Protein AF-A0A831W720-F1 (afdb_monomer_lite)

pLDDT: mean 85.71, std 9.43, range [41.03, 95.81]

Radius of gyration: 20.03 Å; chains: 1; bounding box: 50×24×55 Å

Foldseek 3Di:
DCCLQPNPQQHAADFQVRLVVLVVVLVVVVVVVVVVVVVVLVVLCVVVVNPNVVSVVVCCVPPVVVVVVVVVVVVVSSVSSNLSSQLNLCVQLQHRRPVVSVVLVVVLVVQCVVQPADFDQDPNDTDGDGGPSSVVSVVVSVCCSNPRDGNNVRDPPDD

InterPro domains:
  IPR008523 Protein of unknown function DUF805 [PF05656] (11-155)

Secondary structure (DSSP, 8-state):
-HHHHTS-TTT----HHHHHHHHHHHHHHHHHHHHHHHHHHHHHHHHTTT-HHHHHHHHHHHTHHHHHHHHHHHHHHHHHHHHHHHHHHHHHTTS-HHHHHHHHHHHHHHHHHHSPPPEEEETTEEEEPPPHHHHHHHHHHHHHHHHSPTTSSS-----

Structure (mmCIF, N/CA/C/O backbone):
data_AF-A0A831W720-F1
#
_entry.id   AF-A0A831W720-F1
#
loop_
_atom_site.group_PDB
_atom_site.id
_atom_site.type_symbol
_atom_site.label_atom_id
_atom_site.label_alt_id
_atom_site.label_comp_id
_atom_site.label_asym_id
_atom_site.label_entity_id
_atom_site.label_seq_id
_atom_site.pdbx_PDB_ins_code
_atom_site.Cartn_x
_atom_site.Cartn_y
_atom_site.Cartn_z
_atom_site.occupancy
_atom_site.B_iso_or_equiv
_atom_site.auth_seq_id
_atom_site.auth_comp_id
_atom_site.auth_asym_id
_atom_site.auth_atom_id
_atom_site.pdbx_PDB_model_num
ATOM 1 N N . MET A 1 1 ? -15.832 -9.296 -5.223 1.00 73.00 1 MET A N 1
ATOM 2 C CA . MET A 1 1 ? -14.419 -8.891 -5.031 1.00 73.00 1 MET A CA 1
ATOM 3 C C . MET A 1 1 ? -14.185 -7.420 -5.357 1.00 73.00 1 MET A C 1
ATOM 5 O O . MET A 1 1 ? -13.736 -6.699 -4.480 1.00 73.00 1 MET A O 1
ATOM 9 N N . PHE A 1 2 ? -14.564 -6.930 -6.544 1.00 81.94 2 PHE A N 1
ATOM 10 C CA . PHE A 1 2 ? -14.336 -5.527 -6.933 1.00 81.94 2 PHE A CA 1
ATOM 11 C C . PHE A 1 2 ? -14.950 -4.501 -5.961 1.00 81.94 2 PHE A C 1
ATOM 13 O O . PHE A 1 2 ? -14.283 -3.565 -5.541 1.00 81.94 2 PHE A O 1
ATOM 20 N N . LYS A 1 3 ? -16.180 -4.739 -5.482 1.00 83.56 3 LYS A N 1
ATOM 21 C CA . LYS A 1 3 ? -16.822 -3.908 -4.444 1.00 83.56 3 LYS A CA 1
ATOM 22 C C . LYS A 1 3 ? -16.068 -3.918 -3.100 1.00 83.56 3 LYS A C 1
ATOM 24 O O . LYS A 1 3 ? -16.044 -2.917 -2.391 1.00 83.56 3 LYS A O 1
ATOM 29 N N . ALA A 1 4 ? -15.400 -5.022 -2.762 1.00 81.50 4 ALA A N 1
ATOM 30 C CA . ALA A 1 4 ? -14.580 -5.111 -1.555 1.00 81.50 4 ALA A CA 1
ATOM 31 C C . ALA A 1 4 ? -13.251 -4.347 -1.698 1.00 81.50 4 ALA A C 1
ATOM 33 O O . ALA A 1 4 ? -12.825 -3.726 -0.730 1.00 81.50 4 ALA A O 1
ATOM 34 N N . LEU A 1 5 ? -12.653 -4.331 -2.893 1.00 82.50 5 LEU A N 1
ATOM 35 C CA . LEU A 1 5 ? -11.384 -3.649 -3.171 1.00 82.50 5 LEU A CA 1
ATOM 36 C C . LEU A 1 5 ? -11.561 -2.150 -3.459 1.00 82.50 5 LEU A C 1
ATOM 38 O O . LEU A 1 5 ? -10.837 -1.335 -2.901 1.00 82.50 5 LEU A O 1
ATOM 42 N N . PHE A 1 6 ? -12.566 -1.770 -4.251 1.00 88.94 6 PHE A N 1
ATOM 43 C CA . PHE A 1 6 ? -12.755 -0.395 -4.739 1.00 88.94 6 PHE A CA 1
ATOM 44 C C . PHE A 1 6 ? -14.052 0.274 -4.260 1.00 88.94 6 PHE A C 1
ATOM 46 O O . PHE A 1 6 ? -14.148 1.495 -4.236 1.00 88.94 6 PHE A O 1
ATOM 53 N N . GLY A 1 7 ? -15.057 -0.510 -3.861 1.00 87.94 7 GLY A N 1
ATOM 54 C CA . GLY A 1 7 ? -16.343 0.000 -3.370 1.00 87.94 7 GLY A CA 1
ATOM 55 C C . GLY A 1 7 ? -16.375 0.231 -1.857 1.00 87.94 7 GLY A C 1
ATOM 56 O O . GLY A 1 7 ? -15.367 0.071 -1.169 1.00 87.94 7 GLY A O 1
ATOM 57 N N . ASP A 1 8 ? -17.555 0.574 -1.329 1.00 86.56 8 ASP A N 1
ATOM 58 C CA . ASP A 1 8 ? -17.872 0.722 0.106 1.00 86.56 8 ASP A CA 1
ATOM 59 C C . ASP A 1 8 ? -16.832 1.518 0.924 1.00 86.56 8 ASP A C 1
ATOM 61 O O . ASP A 1 8 ? -16.522 1.192 2.077 1.00 86.56 8 ASP A O 1
ATOM 65 N N . VAL A 1 9 ? -16.297 2.576 0.313 1.00 85.31 9 VAL A N 1
ATOM 66 C CA . VAL A 1 9 ? -15.189 3.394 0.829 1.00 85.31 9 VAL A CA 1
ATOM 67 C C . VAL A 1 9 ? -15.528 4.010 2.191 1.00 85.31 9 VAL A C 1
ATOM 69 O O . VAL A 1 9 ? -14.713 3.952 3.109 1.00 85.31 9 VAL A O 1
ATOM 72 N N . SER A 1 10 ? -16.749 4.528 2.364 1.00 81.25 10 SER A N 1
ATOM 73 C CA . SER A 1 10 ? -17.169 5.224 3.594 1.00 81.25 10 SER A CA 1
ATOM 74 C C . SER A 1 10 ? -17.750 4.292 4.671 1.00 81.25 10 SER A C 1
ATOM 76 O O . SER A 1 10 ? -17.367 4.380 5.838 1.00 81.25 10 SER A O 1
ATOM 78 N N . ASN A 1 11 ? -18.586 3.312 4.288 1.00 81.94 11 ASN A N 1
ATOM 79 C CA . ASN A 1 11 ? -19.371 2.503 5.244 1.00 81.94 11 ASN A CA 1
ATOM 80 C C . ASN A 1 11 ? -19.050 0.993 5.275 1.00 81.94 11 ASN A C 1
ATOM 82 O O . ASN A 1 11 ? -19.504 0.294 6.175 1.00 81.94 11 ASN A O 1
ATOM 86 N N . GLY A 1 12 ? -18.240 0.473 4.344 1.00 85.75 12 GLY A N 1
ATOM 87 C CA . GLY A 1 12 ? -17.854 -0.944 4.332 1.00 85.75 12 GLY A CA 1
ATOM 88 C C . GLY A 1 12 ? -17.086 -1.419 5.572 1.00 85.75 12 GLY A C 1
ATOM 89 O O . GLY A 1 12 ? -16.170 -0.760 6.052 1.00 85.75 12 GLY A O 1
ATOM 90 N N . ARG A 1 13 ? -17.403 -2.618 6.055 1.00 88.00 13 ARG A N 1
ATOM 91 C CA . ARG A 1 13 ? -16.634 -3.312 7.096 1.00 88.00 13 ARG A CA 1
ATOM 92 C C . ARG A 1 13 ? -16.093 -4.617 6.543 1.00 88.00 13 ARG A C 1
ATOM 94 O O . ARG A 1 13 ? -16.696 -5.211 5.650 1.00 88.00 13 ARG A O 1
ATOM 101 N N . LEU A 1 14 ? -14.941 -5.040 7.048 1.00 89.69 14 LEU A N 1
ATOM 102 C CA . LEU A 1 14 ? -14.284 -6.257 6.594 1.00 89.69 14 LEU A CA 1
ATOM 103 C C . LEU A 1 14 ? -13.845 -7.085 7.801 1.00 89.69 14 LEU A C 1
ATOM 105 O O . LEU A 1 14 ? -13.031 -6.637 8.612 1.00 89.69 14 LEU A O 1
ATOM 109 N N . ALA A 1 15 ? -14.383 -8.298 7.911 1.00 88.50 15 ALA A N 1
ATOM 110 C CA . ALA A 1 15 ? -13.977 -9.244 8.942 1.00 88.50 15 ALA A CA 1
ATOM 111 C C . ALA A 1 15 ? -12.536 -9.740 8.701 1.00 88.50 15 ALA A C 1
ATOM 113 O O . ALA A 1 15 ? -11.983 -9.591 7.609 1.00 88.50 15 ALA A O 1
ATOM 114 N N . ARG A 1 16 ? -11.931 -10.360 9.719 1.00 90.06 16 ARG A N 1
ATOM 115 C CA . ARG A 1 16 ? -10.515 -10.779 9.722 1.00 90.06 16 ARG A CA 1
ATOM 116 C C . ARG A 1 16 ? -10.134 -11.715 8.570 1.00 90.06 16 ARG A C 1
ATOM 118 O O . ARG A 1 16 ? -9.150 -11.467 7.883 1.00 90.06 16 ARG A O 1
ATOM 125 N N . LEU A 1 17 ? -10.908 -12.781 8.360 1.00 89.00 17 LEU A N 1
ATOM 126 C CA . LEU A 1 17 ? -10.587 -13.802 7.358 1.00 89.00 17 LEU A CA 1
ATOM 127 C C . LEU A 1 17 ? -10.725 -13.264 5.917 1.00 89.00 17 LEU A C 1
ATOM 129 O O . LEU A 1 17 ? -9.786 -13.435 5.140 1.00 89.00 17 LEU A O 1
ATOM 133 N N . PRO A 1 18 ? -11.801 -12.527 5.560 1.00 91.00 18 PRO A N 1
ATOM 134 C CA . PRO A 1 18 ? -11.851 -11.815 4.285 1.00 91.00 18 PRO A CA 1
ATOM 135 C C . PRO A 1 18 ? -10.718 -10.798 4.112 1.00 91.00 18 PRO A C 1
ATOM 137 O O . PRO A 1 18 ? -10.167 -10.703 3.021 1.00 91.00 18 PRO A O 1
ATOM 140 N N . TYR A 1 19 ? -10.346 -10.060 5.166 1.00 91.88 19 TYR A N 1
ATOM 141 C CA . TYR A 1 19 ? -9.209 -9.134 5.121 1.00 91.88 19 TYR A CA 1
ATOM 142 C C . TYR A 1 19 ? -7.908 -9.845 4.743 1.00 91.88 19 TYR A C 1
ATOM 144 O O . TYR A 1 19 ? -7.248 -9.415 3.801 1.00 91.88 19 TYR A O 1
ATOM 152 N N . LEU A 1 20 ? -7.587 -10.960 5.408 1.00 92.75 20 LEU A N 1
ATOM 153 C CA . LEU A 1 20 ? -6.404 -11.756 5.086 1.00 92.75 20 LEU A CA 1
ATOM 154 C C . LEU A 1 20 ? -6.437 -12.253 3.636 1.00 92.75 20 LEU A C 1
ATOM 156 O O . LEU A 1 20 ? -5.444 -12.127 2.927 1.00 92.75 20 LEU A O 1
ATOM 160 N N . GLY A 1 21 ? -7.584 -12.762 3.178 1.00 93.44 21 GLY A N 1
ATOM 161 C CA . GLY A 1 21 ? -7.746 -13.238 1.803 1.00 93.44 21 GLY A CA 1
ATOM 162 C C . GLY A 1 21 ? -7.516 -12.142 0.759 1.00 93.44 21 GLY A C 1
ATOM 163 O O . GLY A 1 21 ? -6.812 -12.370 -0.221 1.00 93.44 21 GLY A O 1
ATOM 164 N N . TYR A 1 22 ? -8.057 -10.938 0.972 1.00 93.62 22 TYR A N 1
ATOM 165 C CA . TYR A 1 22 ? -7.840 -9.813 0.055 1.00 93.62 22 TYR A CA 1
ATOM 166 C C . TYR A 1 22 ? -6.418 -9.251 0.128 1.00 93.62 22 TYR A C 1
ATOM 168 O O . TYR A 1 22 ? -5.866 -8.904 -0.912 1.00 93.62 22 TYR A O 1
ATOM 176 N N . ALA A 1 23 ? -5.812 -9.190 1.316 1.00 92.56 23 ALA A N 1
ATOM 177 C CA . ALA A 1 23 ? -4.417 -8.785 1.466 1.00 92.56 23 ALA A CA 1
ATOM 178 C C . ALA A 1 23 ? -3.485 -9.753 0.720 1.00 92.56 23 ALA A C 1
ATOM 180 O O . ALA A 1 23 ? -2.670 -9.315 -0.087 1.00 92.56 23 ALA A O 1
ATOM 181 N N . LEU A 1 24 ? -3.681 -11.063 0.905 1.00 94.31 24 LEU A N 1
ATOM 182 C CA . LEU A 1 24 ? -2.922 -12.101 0.209 1.00 94.31 24 LEU A CA 1
ATOM 183 C C . LEU A 1 24 ? -3.140 -12.027 -1.306 1.00 94.31 24 LEU A C 1
ATOM 185 O O . LEU A 1 24 ? -2.174 -12.099 -2.059 1.00 94.31 24 LEU A O 1
ATOM 189 N N . LEU A 1 25 ? -4.379 -11.821 -1.763 1.00 94.56 25 LEU A N 1
ATOM 190 C CA . LEU A 1 25 ? -4.680 -11.643 -3.185 1.00 94.56 25 LEU A CA 1
ATOM 191 C C . LEU A 1 25 ? -3.908 -10.460 -3.788 1.00 94.56 25 LEU A C 1
ATOM 193 O O . LEU A 1 25 ? -3.313 -10.611 -4.851 1.00 94.56 25 LEU A O 1
ATOM 197 N N . ILE A 1 26 ? -3.889 -9.301 -3.118 1.00 93.31 26 ILE A N 1
ATOM 198 C CA . ILE A 1 26 ? -3.128 -8.126 -3.574 1.00 93.31 26 ILE A CA 1
ATOM 199 C C . ILE A 1 26 ? -1.631 -8.452 -3.637 1.00 93.31 26 ILE A C 1
ATOM 201 O O . ILE A 1 26 ? -0.987 -8.132 -4.633 1.00 93.31 26 ILE A O 1
ATOM 205 N N . THR A 1 27 ? -1.085 -9.130 -2.624 1.00 92.81 27 THR A N 1
ATOM 206 C CA . THR A 1 27 ? 0.319 -9.564 -2.605 1.00 92.81 27 THR A CA 1
ATOM 207 C C . THR A 1 27 ? 0.643 -10.513 -3.759 1.00 92.81 27 THR A C 1
ATOM 209 O O . THR A 1 27 ? 1.647 -10.325 -4.440 1.00 92.81 27 THR A O 1
ATOM 212 N N . VAL A 1 28 ? -0.216 -11.497 -4.031 1.00 95.81 28 VAL A N 1
ATOM 213 C CA . VAL A 1 28 ? -0.043 -12.434 -5.153 1.00 95.81 28 VAL A CA 1
ATOM 214 C C . VAL A 1 28 ? -0.098 -11.705 -6.493 1.00 95.81 28 VAL A C 1
ATOM 216 O O . VAL A 1 28 ? 0.735 -11.969 -7.354 1.00 95.81 28 VAL A O 1
ATOM 219 N N . ILE A 1 29 ? -1.027 -10.761 -6.667 1.00 94.81 29 ILE A N 1
ATOM 220 C CA . ILE A 1 29 ? -1.097 -9.931 -7.878 1.00 94.81 29 ILE A CA 1
ATOM 221 C C . ILE A 1 29 ? 0.191 -9.117 -8.039 1.00 94.81 29 ILE A C 1
ATOM 223 O O . ILE A 1 29 ? 0.751 -9.077 -9.131 1.00 94.81 29 ILE A O 1
ATOM 227 N N . MET A 1 30 ? 0.691 -8.510 -6.960 1.00 92.56 30 MET A N 1
ATOM 228 C CA . MET A 1 30 ? 1.923 -7.721 -6.979 1.00 92.56 30 MET A CA 1
ATOM 229 C C . MET A 1 30 ? 3.137 -8.571 -7.375 1.00 92.56 30 MET A C 1
ATOM 231 O O . MET A 1 30 ? 3.874 -8.185 -8.281 1.00 92.56 30 MET A O 1
ATOM 235 N N . PHE A 1 31 ? 3.305 -9.754 -6.775 1.00 93.56 31 PHE A N 1
ATOM 236 C CA . PHE A 1 31 ? 4.353 -10.695 -7.178 1.00 93.56 31 PHE A CA 1
ATOM 237 C C . PHE A 1 31 ? 4.180 -11.158 -8.623 1.00 93.56 31 PHE A C 1
ATOM 239 O O . PHE A 1 31 ? 5.154 -11.184 -9.367 1.00 93.56 31 PHE A O 1
ATOM 246 N N . GLY A 1 32 ? 2.955 -11.475 -9.046 1.00 95.06 32 GLY A N 1
ATOM 247 C CA . GLY A 1 32 ? 2.664 -11.882 -10.419 1.00 95.06 32 GLY A CA 1
ATOM 248 C C . GLY A 1 32 ? 3.073 -10.821 -11.439 1.00 95.06 32 GLY A C 1
ATOM 249 O O . GLY A 1 32 ? 3.677 -11.153 -12.455 1.00 95.06 32 GLY A O 1
ATOM 250 N N . VAL A 1 33 ? 2.823 -9.542 -11.146 1.00 92.62 33 VAL A N 1
ATOM 251 C CA . VAL A 1 33 ? 3.284 -8.434 -11.993 1.00 92.62 33 VAL A CA 1
ATOM 252 C C . VAL A 1 33 ? 4.805 -8.311 -11.965 1.00 92.62 33 VAL A C 1
ATOM 254 O O . VAL A 1 33 ? 5.404 -8.214 -13.030 1.00 92.62 33 VAL A O 1
ATOM 257 N N . MET A 1 34 ? 5.447 -8.369 -10.794 1.00 89.75 34 MET A N 1
ATOM 258 C CA . MET A 1 34 ? 6.913 -8.312 -10.700 1.00 89.75 34 MET A CA 1
ATOM 259 C C . MET A 1 34 ? 7.585 -9.428 -11.508 1.00 89.75 34 MET A C 1
ATOM 261 O O . MET A 1 34 ? 8.441 -9.148 -12.343 1.00 89.75 34 MET A O 1
ATOM 265 N N . PHE A 1 35 ? 7.162 -10.680 -11.315 1.00 92.44 35 PHE A N 1
ATOM 266 C CA . PHE A 1 35 ? 7.671 -11.814 -12.086 1.00 92.44 35 PHE A CA 1
ATOM 267 C C . PHE A 1 35 ? 7.338 -11.690 -13.570 1.00 92.44 35 PHE A C 1
ATOM 269 O O . PHE A 1 35 ? 8.173 -12.031 -14.399 1.00 92.44 35 PHE A O 1
ATOM 276 N N . GLY A 1 36 ? 6.158 -11.169 -13.915 1.00 91.62 36 GLY A N 1
ATOM 277 C CA . GLY A 1 36 ? 5.775 -10.908 -15.299 1.00 91.62 36 GLY A CA 1
ATOM 278 C C . GLY A 1 36 ? 6.720 -9.922 -15.984 1.00 91.62 36 GLY A C 1
ATOM 279 O O . GLY A 1 36 ? 7.178 -10.188 -17.089 1.00 91.62 36 GLY A O 1
ATOM 280 N N . VAL A 1 37 ? 7.070 -8.820 -15.316 1.00 87.56 37 VAL A N 1
ATOM 281 C CA . VAL A 1 37 ? 8.019 -7.830 -15.849 1.00 87.56 37 VAL A CA 1
ATOM 282 C C . VAL A 1 37 ? 9.414 -8.433 -16.013 1.00 87.56 37 VAL A C 1
ATOM 284 O O . VAL A 1 37 ? 10.006 -8.289 -17.079 1.00 87.56 37 VAL A O 1
ATOM 287 N N . VAL A 1 38 ? 9.913 -9.153 -15.003 1.00 86.69 38 VAL A N 1
ATOM 288 C CA . VAL A 1 38 ? 11.221 -9.826 -15.076 1.00 86.69 38 VAL A CA 1
ATOM 289 C C . VAL A 1 38 ? 11.246 -10.854 -16.209 1.00 86.69 38 VAL A C 1
ATOM 291 O O . VAL A 1 38 ? 12.171 -10.856 -17.013 1.00 86.69 38 VAL A O 1
ATOM 294 N N . ALA A 1 39 ? 10.207 -11.682 -16.334 1.00 88.31 39 ALA A N 1
ATOM 295 C CA . ALA A 1 39 ? 10.111 -12.679 -17.394 1.00 88.31 39 ALA A CA 1
ATOM 296 C C . ALA A 1 39 ? 10.067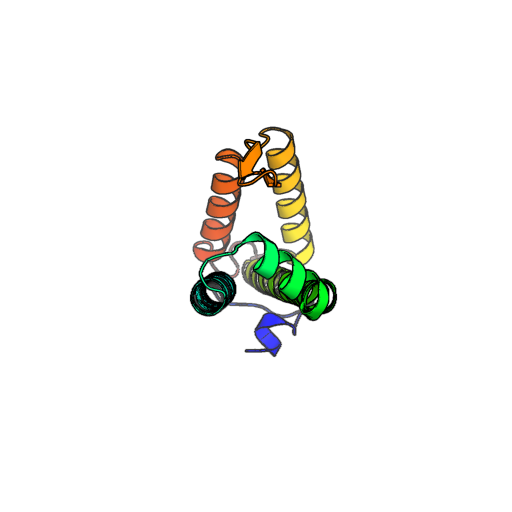 -12.036 -18.786 1.00 88.31 39 ALA A C 1
ATOM 298 O O . ALA A 1 39 ? 10.751 -12.507 -19.691 1.00 88.31 39 ALA A O 1
ATOM 299 N N . LEU A 1 40 ? 9.312 -10.944 -18.959 1.00 85.31 40 LEU A N 1
ATOM 300 C CA . LEU A 1 40 ? 9.277 -10.199 -20.220 1.00 85.31 40 LEU A CA 1
ATOM 301 C C . LEU A 1 40 ? 10.666 -9.673 -20.597 1.00 85.31 40 LEU A C 1
ATOM 303 O O . LEU A 1 40 ? 11.074 -9.837 -21.746 1.00 85.31 40 LEU A O 1
ATOM 307 N N . MET A 1 41 ? 11.407 -9.112 -19.636 1.00 80.00 41 MET A N 1
ATOM 308 C CA . MET A 1 41 ? 12.787 -8.665 -19.853 1.00 80.00 41 MET A CA 1
ATOM 309 C C . MET A 1 41 ? 13.699 -9.836 -20.249 1.00 80.00 41 MET A C 1
ATOM 311 O O . MET A 1 41 ? 14.346 -9.783 -21.297 1.00 80.00 41 MET A O 1
ATOM 315 N N . SER A 1 42 ? 13.670 -10.943 -19.504 1.00 82.50 42 SER A N 1
ATOM 316 C CA . SER A 1 42 ? 14.490 -12.125 -19.803 1.00 82.50 42 SER A CA 1
ATOM 317 C C . SER A 1 42 ? 14.165 -12.766 -21.160 1.00 82.50 42 SER A C 1
ATOM 319 O O . SER A 1 42 ? 15.064 -13.229 -21.860 1.00 82.50 42 SER A O 1
ATOM 321 N N . MET A 1 43 ? 12.896 -12.779 -21.580 1.00 82.50 43 MET A N 1
ATOM 322 C CA . MET A 1 43 ? 12.514 -13.266 -22.913 1.00 82.50 43 MET A CA 1
ATOM 323 C C . MET A 1 43 ? 13.060 -12.354 -24.014 1.00 82.50 43 MET A C 1
ATOM 325 O O . MET A 1 43 ? 13.563 -12.844 -25.026 1.00 82.50 43 MET A O 1
ATOM 329 N N . THR A 1 44 ? 13.009 -11.033 -23.820 1.00 77.06 44 THR A N 1
ATOM 330 C CA . THR A 1 44 ? 13.592 -10.090 -24.783 1.00 77.06 44 THR A CA 1
ATOM 331 C C . THR A 1 44 ? 15.114 -10.215 -24.884 1.00 77.06 44 THR A C 1
ATOM 333 O O . THR A 1 44 ? 15.649 -10.099 -25.986 1.00 77.06 44 THR A O 1
ATOM 336 N N . GLU A 1 45 ? 15.801 -10.539 -23.784 1.00 75.88 45 GLU A N 1
ATOM 337 C CA . GLU A 1 45 ? 17.248 -10.807 -23.748 1.00 75.88 45 GLU A CA 1
ATOM 338 C C . GLU A 1 45 ? 17.666 -11.995 -24.607 1.00 75.88 45 GLU A C 1
ATOM 340 O O . GLU A 1 45 ? 18.614 -11.890 -25.391 1.00 75.88 45 GLU A O 1
ATOM 345 N N . GLN A 1 46 ? 16.924 -13.099 -24.517 1.00 79.25 46 GLN A N 1
ATOM 346 C CA . GLN A 1 46 ? 17.207 -14.299 -25.304 1.00 79.25 46 GLN A CA 1
ATOM 347 C C . GLN A 1 46 ? 16.964 -14.085 -26.802 1.00 79.25 46 GLN A C 1
ATOM 349 O O . GLN A 1 46 ? 17.725 -14.586 -27.625 1.00 79.25 46 GLN A O 1
ATOM 354 N N . ILE A 1 47 ? 15.928 -13.323 -27.166 1.00 76.56 47 ILE A N 1
ATOM 355 C CA . ILE A 1 47 ? 15.565 -13.083 -28.571 1.00 76.56 47 ILE A CA 1
ATOM 356 C C . ILE A 1 47 ? 16.558 -12.132 -29.259 1.00 76.56 47 ILE A C 1
ATOM 358 O O . ILE A 1 47 ? 16.818 -12.274 -30.452 1.00 76.56 47 ILE A O 1
ATOM 362 N N . MET A 1 48 ? 17.137 -11.175 -28.529 1.00 73.88 48 MET A N 1
ATOM 363 C CA . MET A 1 48 ? 18.037 -10.153 -29.085 1.00 73.88 48 MET A CA 1
ATOM 364 C C . MET A 1 48 ? 19.533 -10.488 -28.929 1.00 73.88 48 MET A C 1
ATOM 366 O O . MET A 1 48 ? 20.371 -9.587 -28.889 1.00 73.88 48 MET A O 1
ATOM 370 N N . ASN A 1 49 ? 19.883 -11.781 -28.866 1.00 76.38 49 ASN A N 1
ATOM 371 C CA . ASN A 1 49 ? 21.266 -12.281 -28.776 1.00 76.38 49 ASN A CA 1
ATOM 372 C C . ASN A 1 49 ? 22.098 -11.632 -27.645 1.00 76.38 49 ASN A C 1
ATOM 374 O O . ASN A 1 49 ? 23.308 -11.457 -27.782 1.00 76.38 49 ASN A O 1
ATOM 378 N N . GLY A 1 50 ? 21.465 -11.251 -26.530 1.00 68.69 50 GLY A N 1
ATOM 379 C CA . GLY A 1 50 ? 22.155 -10.690 -25.364 1.00 68.69 50 GLY A CA 1
ATOM 380 C C . GLY A 1 50 ? 22.649 -9.242 -25.500 1.00 68.69 50 GLY A C 1
ATOM 381 O O . GLY A 1 50 ? 23.359 -8.770 -24.613 1.00 68.69 50 GLY A O 1
ATOM 382 N N . ASN A 1 51 ? 22.284 -8.499 -26.555 1.00 77.00 51 ASN A N 1
ATOM 383 C CA . ASN A 1 51 ? 22.663 -7.085 -26.672 1.00 77.00 51 ASN A CA 1
ATOM 384 C C . ASN A 1 51 ? 21.751 -6.174 -25.831 1.00 77.00 51 ASN A C 1
ATOM 386 O O . ASN A 1 51 ? 20.905 -5.464 -26.374 1.00 77.00 51 ASN A O 1
ATOM 390 N N . LEU A 1 52 ? 21.947 -6.173 -24.507 1.00 69.44 52 LEU A N 1
ATOM 391 C CA . LEU A 1 52 ? 21.166 -5.412 -23.514 1.00 69.44 52 LEU A CA 1
ATOM 392 C C . LEU A 1 52 ? 20.920 -3.939 -23.892 1.00 69.44 52 LEU A C 1
ATOM 394 O O . LEU A 1 52 ? 19.854 -3.392 -23.612 1.00 69.44 52 LEU A O 1
ATOM 398 N N . GLN A 1 53 ? 21.866 -3.305 -24.585 1.00 73.62 53 GLN A N 1
ATOM 399 C CA . GLN A 1 53 ? 21.759 -1.904 -24.998 1.00 73.62 53 GLN A CA 1
ATOM 400 C C . GLN A 1 53 ? 20.708 -1.702 -26.100 1.00 73.62 53 GLN A C 1
ATOM 402 O O . GLN A 1 53 ? 19.910 -0.770 -26.023 1.00 73.62 53 GLN A O 1
ATOM 407 N N . GLN A 1 54 ? 20.634 -2.597 -27.091 1.00 72.50 54 GLN A N 1
ATOM 408 C CA . GLN A 1 54 ? 19.586 -2.545 -28.123 1.00 72.50 54 GLN A CA 1
ATOM 409 C C . GLN A 1 54 ? 18.194 -2.855 -27.563 1.00 72.50 54 GLN A C 1
ATOM 411 O O . GLN A 1 54 ? 17.203 -2.269 -28.005 1.00 72.50 54 GLN A O 1
ATOM 416 N N . ILE A 1 55 ? 18.123 -3.736 -26.565 1.00 70.31 55 ILE A N 1
ATOM 417 C CA . ILE A 1 55 ? 16.884 -4.098 -25.869 1.00 70.31 55 ILE A CA 1
ATOM 418 C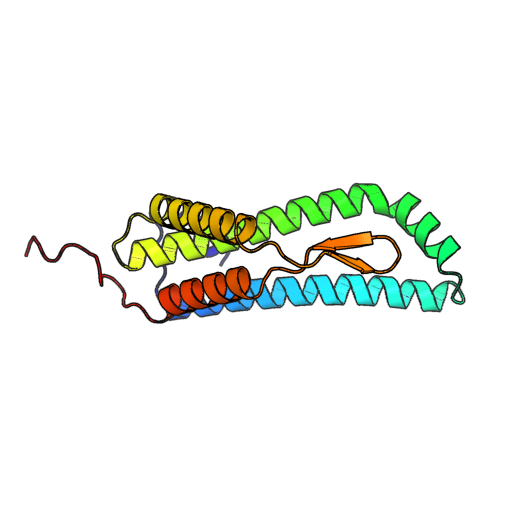 C . ILE A 1 55 ? 16.314 -2.880 -25.156 1.00 70.31 55 ILE A C 1
ATOM 420 O O . ILE A 1 55 ? 15.158 -2.522 -25.370 1.00 70.31 55 ILE A O 1
ATOM 424 N N . GLN A 1 56 ? 17.144 -2.202 -24.364 1.00 70.06 56 GLN A N 1
ATOM 425 C CA . GLN A 1 56 ? 16.723 -1.042 -23.593 1.00 70.06 56 GLN A CA 1
ATOM 426 C C . GLN A 1 56 ? 16.238 0.094 -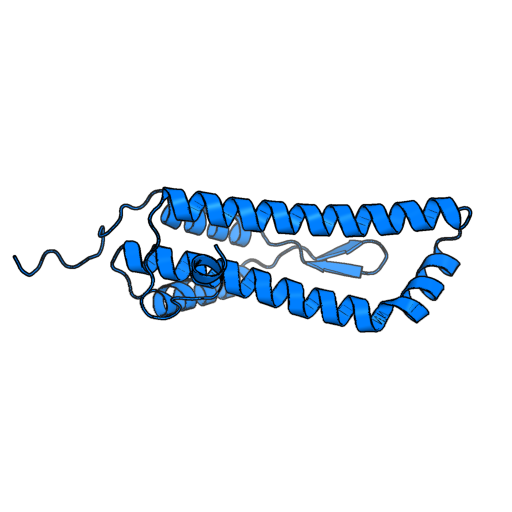24.500 1.00 70.06 56 GLN A C 1
ATOM 428 O O . GLN A 1 56 ? 15.185 0.669 -24.231 1.00 70.06 56 GLN A O 1
ATOM 433 N N . VAL A 1 57 ? 16.931 0.368 -25.611 1.00 78.06 57 VAL A N 1
ATOM 434 C CA . VAL A 1 57 ? 16.508 1.383 -26.593 1.00 78.06 57 VAL A CA 1
ATOM 435 C C . VAL A 1 57 ? 15.168 1.004 -27.230 1.00 78.06 57 VAL A C 1
ATOM 437 O O . VAL A 1 57 ? 14.227 1.793 -27.199 1.00 78.06 57 VAL A O 1
ATOM 440 N N . THR A 1 58 ? 15.026 -0.235 -27.705 1.00 75.62 58 THR A N 1
ATOM 441 C CA . THR A 1 58 ? 13.805 -0.693 -28.392 1.00 75.62 58 THR A CA 1
ATOM 442 C C . THR A 1 58 ? 12.587 -0.736 -27.461 1.00 75.62 58 THR A C 1
ATOM 444 O O . THR A 1 58 ? 11.485 -0.340 -27.852 1.00 75.62 58 THR A O 1
ATOM 447 N N . LEU A 1 59 ? 12.764 -1.191 -26.214 1.00 74.12 59 LEU A N 1
ATOM 448 C CA . LEU A 1 59 ? 11.706 -1.178 -25.199 1.00 74.12 59 LEU A CA 1
ATOM 449 C C . LEU A 1 59 ? 11.334 0.247 -24.792 1.00 74.12 59 LEU A C 1
ATOM 451 O O . LEU A 1 59 ? 10.149 0.547 -24.659 1.00 74.12 59 LEU A O 1
ATOM 455 N N . THR A 1 60 ? 12.312 1.137 -24.631 1.00 78.44 60 THR A N 1
ATOM 456 C CA . THR A 1 60 ? 12.039 2.532 -24.261 1.00 78.44 60 THR A CA 1
ATOM 457 C C . THR A 1 60 ? 11.286 3.258 -25.376 1.00 78.44 60 THR A C 1
ATOM 459 O O . THR A 1 60 ? 10.316 3.958 -25.095 1.00 78.44 60 THR A O 1
ATOM 462 N N . GLU A 1 61 ? 11.654 3.035 -26.639 1.00 81.06 61 GLU A N 1
ATOM 463 C CA . GLU A 1 61 ? 11.003 3.661 -27.796 1.00 81.06 61 GLU A CA 1
ATOM 464 C C . GLU A 1 61 ? 9.569 3.170 -28.029 1.00 81.06 61 GLU A C 1
ATOM 466 O O . GLU A 1 61 ? 8.683 3.971 -28.324 1.00 81.06 61 GLU A O 1
ATOM 471 N N . LYS A 1 62 ? 9.316 1.859 -27.911 1.00 79.06 62 LYS A N 1
ATOM 472 C CA . LYS A 1 62 ? 8.001 1.276 -28.243 1.00 79.06 62 LYS A CA 1
ATOM 473 C C . LYS A 1 62 ? 7.055 1.163 -27.056 1.00 79.06 62 LYS A C 1
ATOM 475 O O . LYS A 1 62 ? 5.843 1.270 -27.230 1.00 79.06 62 LYS A O 1
ATOM 480 N N . LEU A 1 63 ? 7.590 0.900 -25.869 1.00 77.88 63 LEU A N 1
ATOM 481 C CA . LEU A 1 63 ? 6.806 0.618 -24.670 1.00 77.88 63 LEU A CA 1
ATOM 482 C C . LEU A 1 63 ? 7.008 1.662 -23.576 1.00 77.88 63 LEU A C 1
ATOM 484 O O . LEU A 1 63 ? 6.119 1.790 -22.747 1.00 77.88 63 LEU A O 1
ATOM 488 N N . GLY A 1 64 ? 8.095 2.439 -23.583 1.00 79.69 64 GLY A N 1
ATOM 489 C CA . GLY A 1 64 ? 8.519 3.270 -22.450 1.00 79.69 64 GLY A CA 1
ATOM 490 C C . GLY A 1 64 ? 7.404 4.099 -21.811 1.00 79.69 64 GLY A C 1
ATOM 491 O O . GLY A 1 64 ? 7.023 3.843 -20.670 1.00 79.69 64 GLY A O 1
ATOM 492 N N . LEU A 1 65 ? 6.838 5.061 -22.543 1.00 87.31 65 LEU A N 1
ATOM 493 C CA . LEU A 1 65 ? 5.782 5.933 -22.015 1.00 87.31 65 LEU A CA 1
ATOM 494 C C . LEU A 1 65 ? 4.463 5.192 -21.693 1.00 87.31 65 LEU A C 1
ATOM 496 O O . LEU A 1 65 ? 3.984 5.321 -20.563 1.00 87.31 65 LEU A O 1
ATOM 500 N N . PRO A 1 66 ? 3.847 4.425 -22.620 1.00 87.94 66 PRO A N 1
ATOM 501 C CA . PRO A 1 66 ? 2.567 3.773 -22.337 1.00 87.94 66 PRO A CA 1
ATOM 502 C C . PRO A 1 66 ? 2.673 2.717 -21.230 1.00 87.94 66 PRO A C 1
ATOM 504 O O . PRO A 1 66 ? 1.778 2.624 -20.391 1.00 87.94 66 PRO A O 1
ATOM 507 N N . PHE A 1 67 ? 3.772 1.960 -21.179 1.00 86.81 67 PHE A N 1
ATOM 508 C CA . PHE A 1 67 ? 4.024 0.984 -20.122 1.00 86.81 67 PHE A CA 1
ATOM 509 C C . PHE A 1 67 ? 4.232 1.665 -18.770 1.00 86.81 67 PHE A C 1
ATOM 511 O O . PHE A 1 67 ? 3.639 1.240 -17.781 1.00 86.81 67 PHE A O 1
ATOM 518 N N . MET A 1 68 ? 5.010 2.751 -18.716 1.00 88.00 68 MET A N 1
ATOM 519 C CA . MET A 1 68 ? 5.208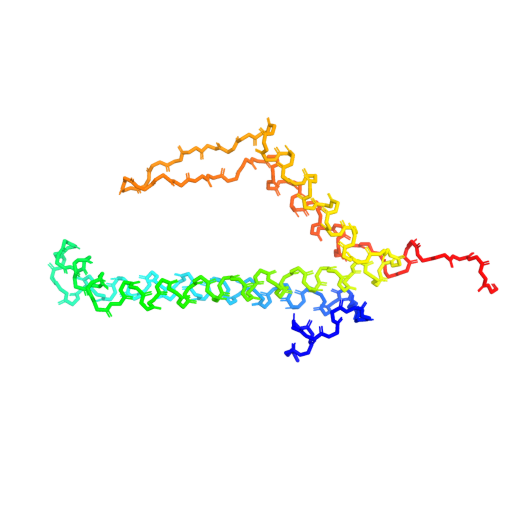 3.516 -17.484 1.00 88.00 68 MET A CA 1
ATOM 520 C C . MET A 1 68 ? 3.881 4.062 -16.952 1.00 88.00 68 MET A C 1
ATOM 522 O O . MET A 1 68 ? 3.577 3.894 -15.773 1.00 88.00 68 MET A O 1
ATOM 526 N N . LEU A 1 69 ? 3.063 4.665 -17.817 1.00 92.62 69 LEU A N 1
ATOM 527 C CA . LEU A 1 69 ? 1.773 5.226 -17.422 1.00 92.62 69 LEU A CA 1
ATOM 528 C C . LEU A 1 69 ? 0.816 4.131 -16.935 1.00 92.62 69 LEU A C 1
ATOM 530 O O . LEU A 1 69 ? 0.181 4.290 -15.892 1.00 92.62 69 LEU A O 1
ATOM 534 N N . PHE A 1 70 ? 0.773 2.991 -17.631 1.00 92.69 70 PHE A N 1
ATOM 535 C CA . PHE A 1 70 ? 0.028 1.817 -17.185 1.00 92.69 70 PHE A CA 1
ATOM 536 C C . PHE A 1 70 ? 0.492 1.340 -15.804 1.00 92.69 70 PHE A C 1
ATOM 538 O O . PHE A 1 70 ? -0.336 1.165 -14.913 1.00 92.69 70 PHE A O 1
ATOM 545 N N . MET A 1 71 ? 1.803 1.185 -15.598 1.00 91.12 71 MET A N 1
ATOM 546 C CA . MET A 1 71 ? 2.370 0.724 -14.330 1.00 91.12 71 MET A CA 1
ATOM 547 C C . MET A 1 71 ? 2.077 1.690 -13.182 1.00 91.12 71 MET A C 1
ATOM 549 O O . MET A 1 71 ? 1.710 1.244 -12.098 1.00 91.12 71 MET A O 1
ATOM 553 N N . VAL A 1 72 ? 2.168 3.004 -13.406 1.00 92.88 72 VAL A N 1
ATOM 554 C CA . VAL A 1 72 ? 1.827 4.015 -12.392 1.00 92.88 72 VAL A CA 1
ATOM 555 C C . VAL A 1 72 ? 0.355 3.912 -11.998 1.00 92.88 72 VAL A C 1
ATOM 557 O O . VAL A 1 72 ? 0.042 3.812 -10.812 1.00 92.88 72 VAL A O 1
ATOM 560 N N . VAL A 1 73 ? -0.557 3.885 -12.973 1.00 95.75 73 VAL A N 1
ATOM 561 C CA . VAL A 1 73 ? -2.001 3.771 -12.706 1.00 95.75 73 VAL A CA 1
ATOM 562 C C . VAL A 1 73 ? -2.324 2.453 -12.001 1.00 95.75 73 VAL A C 1
ATOM 564 O O . VAL A 1 73 ? -3.097 2.433 -11.043 1.00 95.75 73 VAL A O 1
ATOM 567 N N . PHE A 1 74 ? -1.701 1.358 -12.432 1.00 94.69 74 PHE A N 1
ATOM 568 C CA . PHE A 1 74 ? -1.864 0.043 -11.828 1.00 94.69 74 PHE A CA 1
ATOM 569 C C . PHE A 1 74 ? -1.384 0.015 -10.370 1.00 94.69 74 PHE A C 1
ATOM 571 O O . PHE A 1 74 ? -2.113 -0.445 -9.489 1.00 94.69 74 PHE A O 1
ATOM 578 N N . MET A 1 75 ? -0.203 0.574 -10.086 1.00 93.44 75 MET A N 1
ATOM 579 C CA . MET A 1 75 ? 0.331 0.674 -8.725 1.00 93.44 75 MET A CA 1
ATOM 580 C C . MET A 1 75 ? -0.550 1.548 -7.830 1.00 93.44 75 MET A C 1
ATOM 582 O O . MET A 1 75 ? -0.825 1.171 -6.692 1.00 93.44 75 MET A O 1
ATOM 586 N N . LEU A 1 76 ? -1.060 2.673 -8.342 1.00 94.75 76 LEU A N 1
ATOM 587 C CA . LEU A 1 76 ? -2.009 3.516 -7.612 1.00 94.75 76 LEU A CA 1
ATOM 588 C C . LEU A 1 76 ? -3.317 2.776 -7.312 1.00 94.75 76 LEU A C 1
ATOM 590 O O . LEU A 1 76 ? -3.842 2.886 -6.204 1.00 94.75 76 LEU A O 1
ATOM 594 N N . ALA A 1 77 ? -3.826 1.982 -8.257 1.00 95.06 77 ALA A N 1
ATOM 595 C CA . ALA A 1 77 ? -5.021 1.172 -8.047 1.00 95.06 77 ALA A CA 1
ATOM 596 C C . ALA A 1 77 ? -4.806 0.105 -6.960 1.00 95.06 77 ALA A C 1
ATOM 598 O O . ALA A 1 77 ? -5.676 -0.079 -6.105 1.00 95.06 77 ALA A O 1
ATOM 599 N N . LEU A 1 78 ? -3.645 -0.562 -6.943 1.00 94.06 78 LEU A N 1
ATOM 600 C CA . LEU A 1 78 ? -3.295 -1.526 -5.896 1.00 94.06 78 LEU A CA 1
ATOM 601 C C . LEU A 1 78 ? -3.090 -0.857 -4.533 1.00 94.06 78 LEU A C 1
ATOM 603 O O . LEU A 1 78 ? -3.580 -1.372 -3.526 1.00 94.06 78 LEU A O 1
ATOM 607 N N . ALA A 1 79 ? -2.424 0.298 -4.493 1.00 93.25 79 ALA A N 1
ATOM 608 C CA . ALA A 1 79 ? -2.246 1.075 -3.271 1.00 93.25 79 ALA A CA 1
ATOM 609 C C . ALA A 1 79 ? -3.599 1.524 -2.703 1.00 93.25 79 ALA A C 1
ATOM 611 O O . ALA A 1 79 ? -3.867 1.360 -1.513 1.00 93.25 79 ALA A O 1
ATOM 612 N N . PHE A 1 80 ? -4.496 2.022 -3.556 1.00 95.00 80 PHE A N 1
ATOM 613 C CA . PHE A 1 80 ? -5.853 2.371 -3.152 1.00 95.00 80 PHE A CA 1
ATOM 614 C C . PHE A 1 80 ? -6.622 1.155 -2.630 1.00 95.00 80 PHE A C 1
ATOM 616 O O . PHE A 1 80 ? -7.255 1.237 -1.577 1.00 95.00 80 PHE A O 1
ATOM 623 N N . ALA A 1 81 ? -6.543 0.014 -3.321 1.00 94.38 81 ALA A N 1
ATOM 624 C CA . ALA A 1 81 ? -7.193 -1.215 -2.885 1.00 94.38 81 ALA A CA 1
ATOM 625 C C . ALA A 1 81 ? -6.677 -1.681 -1.513 1.00 94.38 81 ALA A C 1
ATOM 627 O O . ALA A 1 81 ? -7.490 -2.033 -0.655 1.00 94.38 81 ALA A O 1
ATOM 628 N N . SER A 1 82 ? -5.359 -1.632 -1.276 1.00 93.12 82 SER A N 1
ATOM 629 C CA . SER A 1 82 ? -4.751 -2.021 0.004 1.00 93.12 82 SER A CA 1
ATOM 630 C C . SER A 1 82 ? -5.174 -1.084 1.143 1.00 93.12 82 SER A C 1
ATOM 632 O O . SER A 1 82 ? -5.601 -1.545 2.206 1.00 93.12 82 SER A O 1
ATOM 634 N N . MET A 1 83 ? -5.173 0.231 0.899 1.00 94.00 83 MET A N 1
ATOM 635 C CA . MET A 1 83 ? -5.635 1.228 1.866 1.00 94.00 83 MET A CA 1
ATOM 636 C C . MET A 1 83 ? -7.129 1.080 2.160 1.00 94.00 83 MET A C 1
ATOM 638 O O . MET A 1 83 ? -7.541 1.143 3.318 1.00 94.00 83 MET A O 1
ATOM 642 N N . ASN A 1 84 ? -7.957 0.823 1.145 1.00 95.06 84 ASN A N 1
ATOM 643 C CA . ASN A 1 84 ? -9.397 0.671 1.324 1.00 95.06 84 ASN A CA 1
ATOM 644 C C . ASN A 1 84 ? -9.737 -0.55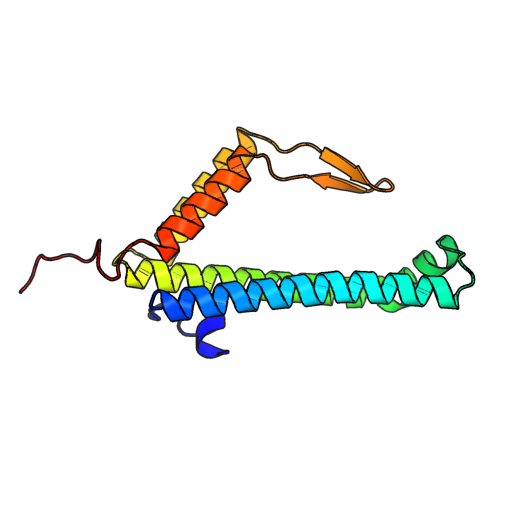9 2.181 1.00 95.06 84 ASN A C 1
ATOM 646 O O . ASN A 1 84 ? -10.544 -0.455 3.109 1.00 95.06 84 ASN A O 1
ATOM 650 N N . ILE A 1 85 ? -9.111 -1.720 1.937 1.00 94.62 85 ILE A N 1
ATOM 651 C CA . ILE A 1 85 ? -9.355 -2.911 2.771 1.00 94.62 85 ILE A CA 1
ATOM 652 C C . ILE A 1 85 ? -8.858 -2.718 4.209 1.00 94.62 85 ILE A C 1
ATOM 654 O O . ILE A 1 85 ? -9.539 -3.151 5.142 1.00 94.62 85 ILE A O 1
ATOM 658 N N . ALA A 1 86 ? -7.740 -2.010 4.408 1.00 93.44 86 ALA A N 1
ATOM 659 C CA . ALA A 1 86 ? -7.243 -1.658 5.734 1.00 93.44 86 ALA A CA 1
ATOM 660 C C . ALA A 1 86 ? -8.216 -0.711 6.457 1.00 93.44 86 ALA A C 1
ATOM 662 O O . ALA A 1 86 ? -8.620 -0.988 7.584 1.00 93.44 86 ALA A O 1
ATOM 663 N N . ALA A 1 87 ? -8.707 0.338 5.789 1.00 93.38 87 ALA A N 1
ATOM 664 C CA . ALA A 1 87 ? -9.702 1.256 6.345 1.00 93.38 87 ALA A CA 1
ATOM 665 C C . ALA A 1 87 ? -11.023 0.550 6.705 1.00 93.38 87 ALA A C 1
ATOM 667 O O . ALA A 1 87 ? -11.669 0.901 7.697 1.00 93.38 87 ALA A O 1
ATOM 668 N N . LYS A 1 88 ? -11.453 -0.444 5.914 1.00 93.44 88 LYS A N 1
ATOM 669 C CA . LYS A 1 88 ? -12.624 -1.286 6.230 1.00 93.44 88 LYS A CA 1
ATOM 670 C C . LYS A 1 88 ? -12.379 -2.177 7.445 1.00 93.44 88 LYS A C 1
ATOM 672 O O . LYS A 1 88 ? -13.284 -2.347 8.261 1.00 93.44 88 LYS A O 1
ATOM 677 N N . ARG A 1 89 ? -11.170 -2.730 7.584 1.00 92.94 89 ARG A N 1
ATOM 678 C CA . ARG A 1 89 ? -10.780 -3.546 8.742 1.00 92.94 89 ARG A CA 1
ATOM 679 C C . ARG A 1 89 ? -10.720 -2.708 10.019 1.00 92.94 89 ARG A C 1
ATOM 681 O O . ARG A 1 89 ? -11.290 -3.110 11.025 1.00 92.94 89 ARG A O 1
ATOM 688 N N . ILE A 1 90 ? -10.120 -1.521 9.958 1.00 92.38 90 ILE A N 1
ATOM 689 C CA . ILE A 1 90 ? -10.071 -0.560 11.069 1.00 92.38 90 ILE A CA 1
ATOM 690 C C . ILE A 1 90 ? -11.491 -0.189 11.530 1.00 92.38 90 ILE A C 1
ATOM 692 O O . ILE A 1 90 ? -11.775 -0.194 12.727 1.00 92.38 90 ILE A O 1
ATOM 696 N N . ARG A 1 91 ? -12.420 0.056 10.594 1.00 92.38 91 ARG A N 1
ATOM 697 C CA . ARG A 1 91 ? -13.838 0.302 10.930 1.00 92.38 91 ARG A CA 1
ATOM 698 C C . ARG A 1 91 ? -14.512 -0.882 11.594 1.00 92.38 91 ARG A C 1
ATOM 700 O O . ARG A 1 91 ? -15.323 -0.693 12.496 1.00 92.38 91 ARG A O 1
ATOM 707 N N . ASP A 1 92 ? -14.172 -2.094 11.177 1.00 90.62 92 ASP A N 1
ATOM 708 C CA . ASP A 1 92 ? -14.682 -3.309 11.807 1.00 90.62 92 ASP A CA 1
ATOM 709 C C . ASP A 1 92 ? -14.161 -3.499 13.245 1.00 90.62 92 ASP A C 1
ATOM 711 O O . ASP A 1 92 ? -14.813 -4.146 14.060 1.00 90.62 92 ASP A O 1
ATOM 715 N N . MET A 1 93 ? -13.028 -2.887 13.606 1.00 89.00 93 MET A N 1
ATOM 716 C CA . MET A 1 93 ? -12.532 -2.842 14.991 1.00 89.00 93 MET A CA 1
ATOM 717 C C . MET A 1 93 ? -13.275 -1.826 15.872 1.00 89.00 93 MET A C 1
ATOM 719 O O . MET A 1 93 ? -13.121 -1.857 17.093 1.00 89.00 93 MET A O 1
ATOM 723 N N . GLY A 1 94 ? -14.094 -0.954 15.275 1.00 86.62 94 GLY A N 1
ATOM 724 C CA . GLY A 1 94 ? -14.814 0.124 15.960 1.00 86.62 94 GLY A CA 1
ATOM 725 C C . GLY A 1 94 ? -14.115 1.486 15.917 1.00 86.62 94 GLY A C 1
ATOM 726 O O . GLY A 1 94 ? -14.597 2.424 16.543 1.00 86.62 94 GLY A O 1
ATOM 727 N N . LEU A 1 95 ? -13.010 1.613 15.175 1.00 88.81 95 LEU A N 1
ATOM 728 C CA . LEU A 1 95 ? -12.272 2.867 15.000 1.00 88.81 95 LEU A CA 1
ATOM 729 C C . LEU A 1 95 ? -12.760 3.639 13.760 1.00 88.81 95 LEU A C 1
ATOM 731 O O . LEU A 1 95 ? -13.392 3.084 12.857 1.00 88.81 95 LEU A O 1
ATOM 735 N N . TRP A 1 96 ? -12.441 4.931 13.674 1.00 89.25 96 TRP A N 1
ATOM 736 C CA . TRP A 1 96 ? -12.683 5.715 12.460 1.00 89.25 96 TRP A CA 1
ATOM 737 C C . TRP A 1 96 ? -11.671 5.340 11.365 1.00 89.25 96 TRP A C 1
ATOM 739 O O . TRP A 1 96 ? -10.500 5.692 11.420 1.00 89.25 96 TRP A O 1
ATOM 749 N N . GLY A 1 97 ? -12.143 4.617 10.344 1.00 89.38 97 GLY A N 1
ATOM 750 C CA . GLY A 1 97 ? -11.312 3.964 9.321 1.00 89.38 97 GLY A CA 1
ATOM 751 C C . GLY A 1 97 ? -10.223 4.827 8.697 1.00 89.38 97 GLY A C 1
ATOM 752 O O . GLY A 1 97 ? -9.040 4.538 8.848 1.00 89.38 97 GLY A O 1
ATOM 753 N N . TRP A 1 98 ? -10.632 5.867 7.971 1.00 92.31 98 TRP A N 1
ATOM 754 C CA . TRP A 1 98 ? -9.712 6.699 7.193 1.00 92.31 98 TRP A CA 1
ATOM 755 C C . TRP A 1 98 ? -8.837 7.597 8.062 1.00 92.31 98 TRP A C 1
ATOM 757 O O . TRP A 1 98 ? -7.681 7.819 7.720 1.00 92.31 98 TRP A O 1
ATOM 767 N N . THR A 1 99 ? -9.346 8.077 9.198 1.00 91.94 99 THR A N 1
ATOM 768 C CA . THR A 1 99 ? -8.561 8.936 10.092 1.00 91.94 99 THR A CA 1
ATOM 769 C C . THR A 1 99 ? -7.478 8.138 10.806 1.00 91.94 99 THR A C 1
ATOM 771 O O . THR A 1 99 ? -6.331 8.568 10.820 1.00 91.94 99 THR A O 1
ATOM 774 N N . THR A 1 100 ? -7.790 6.948 11.329 1.00 91.75 100 THR A N 1
ATOM 775 C CA . THR A 1 100 ? -6.774 6.065 11.915 1.00 91.75 100 THR A CA 1
ATOM 776 C C . THR A 1 100 ? -5.753 5.636 10.866 1.00 91.75 100 THR A C 1
ATOM 778 O O . THR A 1 100 ? -4.562 5.634 11.157 1.00 91.75 100 THR A O 1
ATOM 781 N N . LEU A 1 101 ? -6.184 5.327 9.638 1.00 93.00 101 LEU A N 1
ATOM 782 C CA . LEU A 1 101 ? -5.259 5.003 8.552 1.00 93.00 101 LEU A CA 1
ATOM 783 C C . LEU A 1 101 ? -4.327 6.179 8.222 1.00 93.00 101 LEU A C 1
ATOM 785 O O . LEU A 1 101 ? -3.131 5.969 8.055 1.00 93.00 101 LEU A O 1
ATOM 789 N N . LEU A 1 102 ? -4.846 7.410 8.193 1.00 93.94 102 LEU A N 1
ATOM 790 C CA . LEU A 1 102 ? -4.042 8.615 7.981 1.00 93.94 102 LEU A CA 1
ATOM 791 C C . LEU A 1 102 ? -3.045 8.840 9.125 1.00 93.94 102 LEU A C 1
ATOM 793 O O . LEU A 1 102 ? -1.883 9.122 8.859 1.00 93.94 102 LEU A O 1
ATOM 797 N N . ILE A 1 103 ? -3.457 8.653 10.382 1.00 94.25 103 ILE A N 1
ATOM 798 C CA . ILE A 1 103 ? -2.554 8.736 11.543 1.00 94.25 103 ILE A CA 1
ATOM 799 C C . ILE A 1 103 ? -1.429 7.703 11.422 1.00 94.25 103 ILE A C 1
ATOM 801 O O . ILE A 1 103 ? -0.263 8.048 11.586 1.00 94.25 103 ILE A O 1
ATOM 805 N N . LEU A 1 104 ? -1.756 6.451 11.085 1.00 92.44 104 LEU A N 1
ATOM 806 C CA . LEU A 1 104 ? -0.758 5.400 10.875 1.00 92.44 104 LEU A CA 1
ATOM 807 C C . LEU A 1 104 ? 0.193 5.734 9.719 1.00 92.44 104 LEU A C 1
ATOM 809 O O . LEU A 1 104 ? 1.392 5.500 9.841 1.00 92.44 104 LEU A O 1
ATOM 813 N N . ALA A 1 105 ? -0.317 6.316 8.630 1.00 91.69 105 ALA A N 1
ATOM 814 C CA . ALA A 1 105 ? 0.501 6.755 7.504 1.00 91.69 105 ALA A CA 1
ATOM 815 C C . ALA A 1 105 ? 1.459 7.890 7.898 1.00 91.69 105 ALA A C 1
ATOM 817 O O . ALA A 1 105 ? 2.634 7.844 7.541 1.00 91.69 105 ALA A O 1
ATOM 818 N N . VAL A 1 106 ? 0.993 8.869 8.682 1.00 94.19 106 VAL A N 1
ATOM 819 C CA . VAL A 1 106 ? 1.838 9.953 9.208 1.00 94.19 106 VAL A CA 1
ATOM 820 C C . VAL A 1 106 ? 2.915 9.398 10.136 1.00 94.19 106 VAL A C 1
ATOM 822 O O . VAL A 1 106 ? 4.081 9.740 9.970 1.00 94.19 106 VAL A O 1
ATOM 825 N N . ILE A 1 107 ? 2.564 8.502 11.064 1.00 93.19 107 ILE A N 1
ATOM 826 C CA . ILE A 1 107 ? 3.541 7.854 11.952 1.00 93.19 107 ILE A CA 1
ATOM 827 C C . ILE A 1 107 ? 4.571 7.070 11.130 1.00 93.19 107 ILE A C 1
ATOM 829 O O . ILE A 1 107 ? 5.766 7.198 11.376 1.00 93.19 107 ILE A O 1
ATOM 833 N N . GLY A 1 108 ? 4.130 6.300 10.131 1.00 89.75 108 GLY A N 1
ATOM 834 C CA . GLY A 1 108 ? 5.021 5.570 9.228 1.00 89.75 108 GLY A CA 1
ATOM 835 C C . GLY A 1 108 ? 5.969 6.497 8.464 1.00 89.75 108 GLY A C 1
ATOM 836 O O . GLY A 1 108 ? 7.164 6.223 8.396 1.00 89.75 108 GLY A O 1
ATOM 837 N N . GLY A 1 109 ? 5.462 7.627 7.962 1.00 89.38 109 GLY A N 1
ATOM 838 C CA . GLY A 1 109 ? 6.270 8.657 7.309 1.00 89.38 109 GLY A CA 1
ATOM 839 C C . GLY A 1 109 ? 7.301 9.275 8.253 1.00 89.38 109 GLY A C 1
ATOM 840 O O . GLY A 1 109 ? 8.478 9.344 7.912 1.00 89.38 109 GLY A O 1
ATOM 841 N N . VAL A 1 110 ? 6.896 9.645 9.472 1.00 92.38 110 VAL A N 1
ATOM 842 C CA . VAL A 1 110 ? 7.807 10.178 10.499 1.00 92.38 110 VAL A CA 1
ATOM 843 C C . VAL A 1 110 ? 8.896 9.159 10.836 1.00 92.38 110 VAL A C 1
ATOM 845 O O . VAL A 1 110 ? 10.076 9.500 10.799 1.00 92.38 110 VAL A O 1
ATOM 848 N N . VAL A 1 111 ? 8.538 7.897 11.080 1.00 91.06 111 VAL A N 1
ATOM 849 C CA . VAL A 1 111 ? 9.514 6.822 11.327 1.00 91.06 111 VAL A CA 1
ATOM 850 C C . VAL A 1 111 ? 10.459 6.646 10.137 1.00 91.06 111 VAL A C 1
ATOM 852 O O . VAL A 1 111 ? 11.660 6.518 10.347 1.00 91.06 111 VAL A O 1
ATOM 855 N N . GLY A 1 112 ? 9.962 6.715 8.901 1.00 88.38 112 GLY A N 1
ATOM 856 C CA . GLY A 1 112 ? 10.800 6.660 7.700 1.00 88.38 112 GLY A CA 1
ATOM 857 C C . GLY A 1 112 ? 11.794 7.821 7.589 1.00 88.38 112 GLY A C 1
ATOM 858 O O . GLY A 1 112 ? 12.910 7.621 7.121 1.00 88.38 112 GLY A O 1
ATOM 859 N N . THR A 1 113 ? 11.425 9.019 8.054 1.00 88.38 113 THR A N 1
ATOM 860 C CA . THR A 1 113 ? 12.331 10.185 8.070 1.00 88.38 113 THR A CA 1
ATOM 861 C C . THR A 1 113 ? 13.357 10.139 9.204 1.00 88.38 113 THR A C 1
ATOM 863 O O . THR A 1 113 ? 14.494 10.554 9.007 1.00 88.38 113 THR A O 1
ATOM 866 N N . LEU A 1 114 ? 12.980 9.624 10.380 1.00 91.06 114 LEU A N 1
ATOM 867 C CA . LEU A 1 114 ? 13.870 9.508 11.543 1.00 91.06 114 LEU A CA 1
ATOM 868 C C . LEU A 1 114 ? 14.841 8.330 11.425 1.00 91.06 114 LEU A C 1
ATOM 870 O O . LEU A 1 114 ? 15.955 8.392 11.936 1.00 91.06 114 LEU A O 1
ATOM 874 N N . PHE A 1 115 ? 14.416 7.267 10.745 1.00 89.81 115 PHE A N 1
ATOM 875 C CA . PHE A 1 115 ? 15.207 6.074 10.476 1.00 89.81 115 PHE A CA 1
ATOM 876 C C . PHE A 1 115 ? 15.273 5.877 8.960 1.00 89.81 115 PHE A C 1
ATOM 878 O O . PHE A 1 115 ? 14.554 5.020 8.430 1.00 89.81 115 PHE A O 1
ATOM 885 N N . PRO A 1 116 ? 16.072 6.692 8.247 1.00 84.94 116 PRO A N 1
ATOM 886 C CA . PRO A 1 116 ? 16.170 6.603 6.803 1.00 84.94 116 PRO A CA 1
ATOM 887 C C . PRO A 1 116 ? 16.712 5.239 6.381 1.00 84.94 116 PRO A C 1
ATOM 889 O O . PRO A 1 116 ? 17.525 4.613 7.062 1.00 84.94 116 PRO A O 1
ATOM 892 N N . GLY A 1 117 ? 16.199 4.773 5.251 1.00 85.00 117 GLY A N 1
ATOM 893 C CA . GLY A 1 117 ? 16.669 3.577 4.579 1.00 85.00 117 GLY A CA 1
ATOM 894 C C . GLY A 1 117 ? 18.050 3.740 3.955 1.00 85.00 117 GLY A C 1
ATOM 895 O O . GLY A 1 117 ? 18.516 4.861 3.740 1.00 85.00 117 GLY A O 1
ATOM 896 N N . GLU A 1 118 ? 18.683 2.623 3.609 1.00 84.81 118 GLU A N 1
ATOM 897 C CA . GLU A 1 118 ? 19.930 2.649 2.850 1.00 84.81 118 GLU A CA 1
ATOM 898 C C . GLU A 1 118 ? 19.624 2.840 1.361 1.00 84.81 118 GLU A C 1
ATOM 900 O O . GLU A 1 118 ? 18.743 2.185 0.791 1.00 84.81 118 GLU A O 1
ATOM 905 N N . MET A 1 119 ? 20.350 3.758 0.722 1.00 83.44 119 MET A N 1
ATOM 906 C CA . MET A 1 119 ? 20.323 3.909 -0.729 1.00 83.44 119 MET A CA 1
ATOM 907 C C . MET A 1 119 ? 21.285 2.891 -1.339 1.00 83.44 119 MET A C 1
ATOM 909 O O . MET A 1 119 ? 22.499 2.990 -1.169 1.00 83.44 119 MET A O 1
ATOM 913 N N . THR A 1 120 ? 20.741 1.924 -2.068 1.00 83.56 120 THR A N 1
ATOM 914 C CA . THR A 1 120 ? 21.513 0.942 -2.829 1.00 83.56 120 THR A CA 1
ATOM 915 C C . THR A 1 120 ? 21.513 1.339 -4.298 1.00 83.56 120 THR A C 1
ATOM 917 O O . THR A 1 120 ? 20.466 1.632 -4.870 1.00 83.56 120 THR A O 1
ATOM 920 N N . MET A 1 121 ? 22.685 1.340 -4.925 1.00 82.62 121 MET A N 1
ATOM 921 C CA . MET A 1 121 ? 22.812 1.570 -6.363 1.00 82.62 121 MET A CA 1
ATOM 922 C C . MET A 1 121 ? 22.744 0.223 -7.080 1.00 82.62 121 MET A C 1
ATOM 924 O O . MET A 1 121 ? 23.612 -0.622 -6.872 1.00 82.62 121 MET A O 1
ATOM 928 N N . ILE A 1 122 ? 21.725 0.025 -7.917 1.00 76.19 122 ILE A N 1
ATOM 929 C CA . ILE A 1 122 ? 21.598 -1.150 -8.789 1.00 76.19 122 ILE A CA 1
ATOM 930 C C . ILE A 1 122 ? 21.595 -0.631 -10.225 1.00 76.19 122 ILE A C 1
ATOM 932 O O . ILE A 1 122 ? 20.697 0.118 -10.601 1.00 76.19 122 ILE A O 1
ATOM 936 N N . ASP A 1 123 ? 22.637 -0.953 -10.994 1.00 72.12 123 ASP A N 1
ATOM 937 C CA . ASP A 1 123 ? 22.812 -0.526 -12.393 1.00 72.12 123 ASP A CA 1
ATOM 938 C C . ASP A 1 123 ? 22.639 0.989 -12.623 1.00 72.12 123 ASP A C 1
ATOM 940 O O . ASP A 1 123 ? 22.029 1.443 -13.589 1.00 72.12 123 ASP A O 1
ATOM 944 N N . GLY A 1 124 ? 23.162 1.800 -11.697 1.00 69.75 124 GLY A N 1
ATOM 945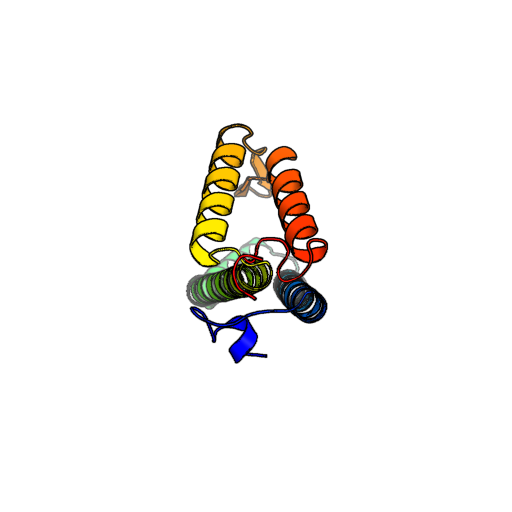 C CA . GLY A 1 124 ? 23.073 3.266 -11.756 1.00 69.75 124 GLY A CA 1
ATOM 946 C C . GLY A 1 124 ? 21.715 3.841 -11.336 1.00 69.75 124 GLY A C 1
ATOM 947 O O . GLY A 1 124 ? 21.558 5.061 -11.298 1.00 69.75 124 GLY A O 1
ATOM 948 N N . VAL A 1 125 ? 20.754 2.992 -10.965 1.00 71.56 125 VAL A N 1
ATOM 949 C CA . VAL A 1 125 ? 19.469 3.393 -10.393 1.00 71.56 125 VAL A CA 1
ATOM 950 C C . VAL A 1 125 ? 19.560 3.321 -8.870 1.00 71.56 125 VAL A C 1
ATOM 952 O O . VAL A 1 125 ? 19.743 2.250 -8.290 1.00 71.56 125 VAL A O 1
ATOM 955 N N . GLY A 1 126 ? 19.426 4.473 -8.212 1.00 73.75 126 GLY A N 1
ATOM 956 C CA . GLY A 1 126 ? 19.337 4.545 -6.756 1.00 73.75 126 GLY A CA 1
ATOM 957 C C . GLY A 1 126 ? 18.003 3.982 -6.272 1.00 73.75 126 GLY A C 1
ATOM 958 O O . GLY A 1 126 ? 16.952 4.568 -6.526 1.00 73.75 126 GLY A O 1
ATOM 959 N N . GLN A 1 127 ? 18.041 2.854 -5.569 1.00 78.00 127 GLN A N 1
ATOM 960 C CA . GLN A 1 127 ? 16.890 2.274 -4.888 1.00 78.00 127 GLN A CA 1
ATOM 961 C C . GLN A 1 127 ? 16.988 2.547 -3.391 1.00 78.00 127 GLN A C 1
ATOM 963 O O . GLN A 1 127 ? 18.008 2.285 -2.757 1.00 78.00 127 GLN A O 1
ATOM 968 N N . MET A 1 128 ? 15.914 3.079 -2.816 1.00 77.56 128 MET A N 1
ATOM 969 C CA . MET A 1 128 ? 15.829 3.316 -1.381 1.00 77.56 128 MET A CA 1
ATOM 970 C C . MET A 1 128 ? 15.228 2.074 -0.724 1.00 77.56 128 MET A C 1
ATOM 972 O O . MET A 1 128 ? 14.047 1.775 -0.910 1.00 77.56 128 MET A O 1
ATOM 976 N N . THR A 1 129 ? 16.047 1.327 0.011 1.00 81.06 129 THR A N 1
ATOM 977 C CA . THR A 1 129 ? 15.564 0.169 0.771 1.00 81.06 129 THR A CA 1
ATOM 978 C C . THR A 1 129 ? 14.888 0.660 2.050 1.00 81.06 129 THR A C 1
ATOM 980 O O . THR A 1 129 ? 15.455 1.505 2.737 1.00 81.06 129 THR A O 1
ATOM 983 N N . PRO A 1 130 ? 13.672 0.202 2.402 1.00 81.19 130 PRO A N 1
ATOM 984 C CA . PRO A 1 130 ? 13.036 0.617 3.648 1.00 81.19 130 PRO A CA 1
ATOM 985 C C . PRO A 1 130 ? 13.911 0.241 4.847 1.00 81.19 130 PRO A C 1
ATOM 987 O O . PRO A 1 130 ? 14.406 -0.883 4.928 1.00 81.19 130 PRO A O 1
ATOM 990 N N . SER A 1 131 ? 14.070 1.146 5.814 1.00 87.38 131 SER A N 1
ATOM 991 C CA . SER A 1 131 ? 14.796 0.823 7.045 1.00 87.38 131 SER A CA 1
ATOM 992 C C . SER A 1 131 ? 14.123 -0.328 7.797 1.00 87.38 131 SER A C 1
ATOM 994 O O . SER A 1 131 ? 12.899 -0.506 7.728 1.00 87.38 131 SER A O 1
ATOM 996 N N . MET A 1 132 ? 14.899 -1.086 8.579 1.00 87.31 132 MET A N 1
ATOM 997 C CA . MET A 1 132 ? 14.349 -2.158 9.421 1.00 87.31 132 MET A CA 1
ATOM 998 C C . MET A 1 132 ? 13.236 -1.642 10.346 1.00 87.31 132 MET A C 1
ATOM 1000 O O . MET A 1 132 ? 12.239 -2.332 10.544 1.00 87.31 132 MET A O 1
ATOM 1004 N N . ALA A 1 133 ? 13.365 -0.411 10.853 1.00 85.38 133 ALA A N 1
ATOM 1005 C CA . ALA A 1 133 ? 12.355 0.235 11.688 1.00 85.38 133 ALA A CA 1
ATOM 1006 C C . ALA A 1 133 ? 11.027 0.448 10.940 1.00 85.38 133 ALA A C 1
ATOM 1008 O O . ALA A 1 133 ? 9.966 0.096 11.458 1.00 85.38 133 ALA A O 1
ATOM 1009 N N . SER A 1 134 ? 11.076 0.967 9.707 1.00 85.12 134 SER A N 1
ATOM 1010 C CA . SER A 1 134 ? 9.874 1.157 8.882 1.00 85.12 134 SER A CA 1
ATOM 1011 C C . SER A 1 134 ? 9.194 -0.175 8.535 1.00 85.12 134 SER A C 1
ATOM 1013 O O . SER A 1 134 ? 7.977 -0.311 8.677 1.00 85.12 134 SER A O 1
ATOM 1015 N N . SER A 1 135 ? 9.984 -1.198 8.195 1.00 87.69 135 SER A N 1
ATOM 1016 C CA . SER A 1 135 ? 9.493 -2.547 7.883 1.00 87.69 135 SER A CA 1
ATOM 1017 C C . SER A 1 135 ? 8.868 -3.235 9.101 1.00 87.69 135 SER A C 1
ATOM 1019 O O . SER A 1 135 ? 7.804 -3.857 9.005 1.00 87.69 135 SER A O 1
ATOM 1021 N N . ALA A 1 136 ? 9.492 -3.090 10.274 1.00 90.50 136 ALA A N 1
ATOM 1022 C CA . ALA A 1 136 ? 8.965 -3.605 11.532 1.00 90.50 136 ALA A CA 1
ATOM 1023 C C . ALA A 1 136 ? 7.634 -2.932 11.890 1.00 90.50 136 ALA A C 1
ATOM 1025 O O . ALA A 1 136 ? 6.675 -3.624 12.229 1.00 90.50 136 ALA A O 1
ATOM 1026 N N . LEU A 1 137 ? 7.534 -1.606 11.743 1.00 91.56 137 LEU A N 1
ATOM 1027 C CA . LEU A 1 137 ? 6.294 -0.871 11.990 1.00 91.56 137 LEU A CA 1
ATOM 1028 C C . LEU A 1 137 ? 5.164 -1.353 11.077 1.00 91.56 137 LEU A C 1
ATOM 1030 O O . LEU A 1 137 ? 4.067 -1.636 11.558 1.00 91.56 137 LEU A O 1
ATOM 1034 N N . GLN A 1 138 ? 5.434 -1.509 9.781 1.00 90.44 138 GLN A N 1
ATOM 1035 C CA . GLN A 1 138 ? 4.453 -2.019 8.823 1.00 90.44 138 GLN A CA 1
ATOM 1036 C C . GLN A 1 138 ? 3.958 -3.421 9.211 1.00 90.44 138 GLN A C 1
ATOM 1038 O O . GLN A 1 138 ? 2.759 -3.705 9.159 1.00 90.44 138 GLN A O 1
ATOM 1043 N N . THR A 1 139 ? 4.876 -4.281 9.657 1.00 91.25 139 THR A N 1
ATOM 1044 C CA . THR A 1 139 ? 4.566 -5.641 10.114 1.00 91.25 139 THR A CA 1
ATOM 1045 C C . THR A 1 139 ? 3.706 -5.623 11.375 1.00 91.25 139 THR A C 1
ATOM 1047 O O . THR A 1 139 ? 2.706 -6.336 11.447 1.00 91.25 139 THR A O 1
ATOM 1050 N N . ILE A 1 140 ? 4.033 -4.772 12.351 1.00 93.50 140 ILE A N 1
ATOM 1051 C CA . ILE A 1 140 ? 3.241 -4.602 13.575 1.00 93.50 140 ILE A CA 1
ATOM 1052 C C . ILE A 1 140 ? 1.831 -4.127 13.229 1.00 93.50 140 ILE A C 1
ATOM 1054 O O . ILE A 1 140 ? 0.860 -4.716 13.698 1.00 93.50 140 ILE A O 1
ATOM 1058 N N . VAL A 1 141 ? 1.696 -3.121 12.360 1.00 92.44 141 VAL A N 1
ATOM 1059 C CA . VAL A 1 141 ? 0.388 -2.631 11.905 1.00 92.44 141 VAL A CA 1
ATOM 1060 C C . VAL A 1 141 ? -0.409 -3.754 11.245 1.00 92.44 141 VAL A C 1
ATOM 1062 O O . VAL A 1 141 ? -1.582 -3.946 11.569 1.00 92.44 141 VAL A O 1
ATOM 1065 N N . PHE A 1 142 ? 0.217 -4.541 10.369 1.00 91.94 142 PHE A N 1
ATOM 1066 C CA . PHE A 1 142 ? -0.430 -5.688 9.738 1.00 91.94 142 PHE A CA 1
ATOM 1067 C C . PHE A 1 142 ? -0.912 -6.724 10.767 1.00 91.94 142 PHE A C 1
ATOM 1069 O O . PHE A 1 142 ? -2.063 -7.166 10.703 1.00 91.94 142 PHE A O 1
ATOM 1076 N N . LEU A 1 143 ? -0.072 -7.070 11.746 1.00 92.19 143 LEU A N 1
ATOM 1077 C CA . LEU A 1 143 ? -0.427 -7.998 12.820 1.00 92.19 143 LEU A CA 1
ATOM 1078 C C . LEU A 1 143 ? -1.564 -7.453 13.684 1.00 92.19 143 LEU A C 1
ATOM 1080 O O . LEU A 1 143 ? -2.498 -8.193 13.987 1.00 92.19 143 LEU A O 1
ATOM 1084 N N . CYS A 1 144 ? -1.552 -6.163 14.021 1.00 90.88 144 CYS A N 1
ATOM 1085 C CA . CYS A 1 144 ? -2.661 -5.516 14.713 1.00 90.88 144 CYS A CA 1
ATOM 1086 C C . CYS A 1 144 ? -3.958 -5.648 13.903 1.00 90.88 144 CYS A C 1
ATOM 1088 O O . CYS A 1 144 ? -4.974 -6.071 14.453 1.00 90.88 144 CYS A O 1
ATOM 1090 N N . LEU A 1 145 ? -3.920 -5.369 12.594 1.00 90.00 145 LEU A N 1
ATOM 1091 C CA . LEU A 1 145 ? -5.086 -5.479 11.709 1.00 90.00 145 LEU A CA 1
ATOM 1092 C C . LEU A 1 145 ? -5.667 -6.900 11.646 1.00 90.00 145 LEU A C 1
ATOM 1094 O O . LEU A 1 145 ? -6.891 -7.069 11.565 1.00 90.00 145 LEU A O 1
ATOM 1098 N N . LEU A 1 146 ? -4.802 -7.910 11.713 1.00 91.38 146 LEU A N 1
ATOM 1099 C CA . LEU A 1 146 ? -5.177 -9.317 11.645 1.00 91.38 146 LEU A CA 1
ATOM 1100 C C . LEU A 1 146 ? -5.681 -9.863 12.991 1.00 91.38 146 LEU A C 1
ATOM 1102 O O . LEU A 1 146 ? -6.729 -10.512 13.058 1.00 91.38 146 LEU A O 1
ATOM 1106 N N . LEU A 1 147 ? -4.935 -9.599 14.064 1.00 90.81 147 LEU A N 1
ATOM 1107 C CA . LEU A 1 147 ? -5.127 -10.234 15.366 1.00 90.81 147 LEU A CA 1
ATOM 1108 C C . LEU A 1 147 ? -6.200 -9.541 16.204 1.00 90.81 147 LEU A C 1
ATOM 1110 O O . LEU A 1 147 ? -6.939 -10.232 16.911 1.00 90.81 147 LEU A O 1
ATOM 1114 N N . ILE A 1 148 ? -6.358 -8.217 16.101 1.00 89.12 148 ILE A N 1
ATOM 1115 C CA . ILE A 1 148 ? -7.328 -7.485 16.925 1.00 89.12 148 ILE A CA 1
ATOM 1116 C C . ILE A 1 148 ? -8.767 -7.883 16.543 1.00 89.12 148 ILE A C 1
ATOM 1118 O O . ILE A 1 148 ? -9.125 -7.884 15.352 1.00 89.12 148 ILE A O 1
ATOM 1122 N N . PRO A 1 149 ? -9.612 -8.237 17.532 1.00 86.50 149 PRO A N 1
ATOM 1123 C CA . PRO A 1 149 ? -11.015 -8.539 17.308 1.00 86.50 149 PRO A CA 1
ATOM 1124 C C . PRO A 1 149 ? -11.850 -7.434 16.689 1.00 86.50 149 PRO A C 1
ATOM 1126 O O . PRO A 1 149 ? -11.585 -6.241 16.803 1.00 86.50 149 PRO A O 1
ATOM 1129 N N . SER A 1 150 ? -12.906 -7.870 16.007 1.00 85.06 150 SER A N 1
ATOM 1130 C CA . SER A 1 150 ? -13.985 -6.982 15.594 1.00 85.06 150 SER A CA 1
ATOM 1131 C C . SER A 1 150 ? -14.633 -6.365 16.834 1.00 85.06 150 SER A C 1
ATOM 1133 O O . SER A 1 150 ? -14.828 -7.050 17.838 1.00 85.06 150 SER A O 1
ATOM 1135 N N . ASN A 1 151 ? -14.967 -5.078 16.759 1.00 82.75 151 ASN A N 1
ATOM 1136 C CA . ASN A 1 151 ? -15.551 -4.286 17.845 1.00 82.75 151 ASN A CA 1
ATOM 1137 C C . ASN A 1 151 ? -14.730 -4.231 19.152 1.00 82.75 151 ASN A C 1
ATOM 1139 O O . ASN A 1 151 ? -15.303 -3.976 20.209 1.00 82.75 151 ASN A O 1
ATOM 1143 N N . SER A 1 152 ? -13.407 -4.426 19.117 1.00 82.69 152 SER A N 1
ATOM 1144 C CA . SER A 1 152 ? -12.560 -4.246 20.309 1.00 82.69 152 SER A CA 1
ATOM 1145 C C . SER A 1 152 ? -12.601 -2.824 20.875 1.00 82.69 152 SER A C 1
ATOM 1147 O O . SER A 1 152 ? -12.530 -2.658 22.087 1.00 82.69 152 SER A O 1
ATOM 1149 N N . PHE A 1 153 ? -12.750 -1.819 20.011 1.00 81.50 153 PHE A N 1
ATOM 1150 C CA . PHE A 1 153 ? -12.806 -0.400 20.383 1.00 81.50 153 PHE A CA 1
ATOM 1151 C C . PHE A 1 153 ? -14.192 0.217 20.153 1.00 81.50 153 PHE A C 1
ATOM 1153 O O . PHE A 1 153 ? -14.393 1.411 20.358 1.00 81.50 153 PHE A O 1
ATOM 1160 N N . GLY A 1 154 ? -15.160 -0.596 19.717 1.00 69.75 154 GLY A N 1
ATOM 1161 C CA . GLY A 1 154 ? -16.543 -0.175 19.541 1.00 69.75 154 GLY A CA 1
ATOM 1162 C C . GLY A 1 154 ? -17.200 0.031 20.900 1.00 69.75 154 GLY A C 1
ATOM 1163 O O . GLY A 1 154 ? -17.235 -0.883 21.721 1.00 69.75 154 GLY A O 1
ATOM 1164 N N . ASN A 1 155 ? -17.707 1.239 21.124 1.00 60.84 155 ASN A N 1
ATOM 1165 C CA . ASN A 1 155 ? -18.296 1.699 22.375 1.00 60.84 155 ASN A CA 1
ATOM 1166 C C . ASN A 1 155 ? -19.316 0.683 22.949 1.00 60.84 155 ASN A C 1
ATOM 1168 O O . ASN A 1 155 ? -20.435 0.572 22.447 1.00 60.84 155 ASN A O 1
ATOM 1172 N N . ARG A 1 156 ? -18.959 -0.038 24.024 1.00 54.88 156 ARG A N 1
ATOM 1173 C CA . ARG A 1 156 ? -19.905 -0.797 24.872 1.00 54.88 156 ARG A CA 1
ATOM 1174 C C . ARG A 1 156 ? -20.603 0.153 25.852 1.00 54.88 156 ARG A C 1
ATOM 1176 O O . ARG A 1 156 ? -20.522 -0.025 27.061 1.00 54.88 156 ARG A O 1
ATOM 1183 N N . GLY A 1 157 ? -21.213 1.208 25.320 1.00 52.00 157 GLY A N 1
ATOM 1184 C CA . GLY A 1 157 ? -21.804 2.289 26.111 1.00 52.00 157 GLY A CA 1
ATOM 1185 C C . GLY A 1 157 ? -23.320 2.424 26.007 1.00 52.00 157 GLY A C 1
ATOM 1186 O O . GLY A 1 157 ? -23.867 3.293 26.670 1.00 52.00 157 GLY A O 1
ATOM 1187 N N . GLN A 1 158 ? -24.004 1.622 25.183 1.00 47.25 158 GLN A N 1
ATOM 1188 C CA . GLN A 1 158 ? -25.470 1.615 25.090 1.00 47.25 158 GLN A CA 1
ATOM 1189 C C . GLN A 1 158 ? -25.973 0.237 24.645 1.00 47.25 158 GLN A C 1
ATOM 1191 O O . GLN A 1 158 ? -26.093 -0.025 23.447 1.00 47.25 158 GLN A O 1
ATOM 1196 N N . ARG A 1 159 ? -26.223 -0.644 25.614 1.00 41.03 159 ARG A N 1
ATOM 1197 C CA . ARG A 1 159 ? -27.329 -1.613 25.652 1.00 41.03 159 ARG A CA 1
ATOM 1198 C C . ARG A 1 159 ? -27.305 -2.335 26.987 1.00 41.03 159 ARG A C 1
ATOM 1200 O O . ARG A 1 159 ? -26.233 -2.883 27.318 1.00 41.03 159 ARG A O 1
#

Sequence (159 aa):
MFKALFGDVSNGRLARLPYLGYALLITVIMFGVMFGVVALMSMTEQIMNGNLQQIQVTLTEKLGLPFMLFMVVFMLALAFASMNIAAKRIRDMGLWGWTTLLILAVIGGVVGTLFPGEMTMIDGVGQMTPSMASSALQTIVFLCLLLIPSNSFGNRGQR

Organism: NCBI:txid1076588